Protein AF-A0A822FNI2-F1 (afdb_monomer_lite)

Sequence (56 aa):
MAYLSDREVFKKTIYAEARGECLEGQQWVAWVIKNRARMNRSYWGGNSIKNVCLQP

Structure (mmCIF, N/CA/C/O backbone):
data_AF-A0A822FNI2-F1
#
_entry.id   AF-A0A822FNI2-F1
#
loop_
_atom_site.group_PDB
_atom_site.id
_atom_site.type_symbol
_atom_site.label_atom_id
_atom_site.label_alt_id
_atom_site.label_comp_id
_atom_site.label_asym_id
_atom_site.label_entity_id
_atom_site.label_seq_id
_atom_site.pdbx_PDB_ins_code
_atom_site.Cartn_x
_atom_site.Cartn_y
_atom_site.Cartn_z
_atom_site.occupancy
_atom_site.B_iso_or_equiv
_atom_site.auth_seq_id
_atom_site.auth_comp_id
_atom_site.auth_asym_id
_atom_site.auth_atom_id
_atom_site.pdbx_PDB_model_num
ATOM 1 N N . MET A 1 1 ? 19.225 -7.627 7.615 1.00 51.28 1 MET A N 1
ATOM 2 C CA . MET A 1 1 ? 17.911 -6.946 7.566 1.00 51.28 1 MET A CA 1
ATOM 3 C C . MET A 1 1 ? 16.846 -7.996 7.313 1.00 51.28 1 MET A C 1
ATOM 5 O O . MET A 1 1 ? 16.999 -8.753 6.364 1.00 51.28 1 MET A O 1
ATOM 9 N N . ALA A 1 2 ? 15.828 -8.105 8.168 1.00 62.06 2 ALA A N 1
ATOM 10 C CA . ALA A 1 2 ? 14.738 -9.051 7.937 1.00 62.06 2 ALA A CA 1
ATOM 11 C C . ALA A 1 2 ? 13.993 -8.669 6.647 1.00 62.06 2 ALA A C 1
ATOM 13 O O . ALA A 1 2 ? 13.571 -7.521 6.492 1.00 62.06 2 ALA A O 1
ATOM 14 N N . TYR A 1 3 ? 13.867 -9.609 5.710 1.00 83.56 3 TYR A N 1
ATOM 15 C CA . TYR A 1 3 ? 13.093 -9.402 4.491 1.00 83.56 3 TYR A CA 1
ATOM 16 C C . TYR A 1 3 ? 11.607 -9.383 4.858 1.00 83.56 3 TYR A C 1
ATOM 18 O O . TYR A 1 3 ? 11.032 -10.421 5.173 1.00 83.56 3 TYR A O 1
ATOM 26 N N . LEU A 1 4 ? 10.993 -8.199 4.847 1.00 90.38 4 LEU A N 1
ATOM 27 C CA . LEU A 1 4 ? 9.552 -8.070 5.045 1.00 90.38 4 LEU A CA 1
ATOM 28 C C . LEU A 1 4 ? 8.820 -8.484 3.770 1.00 90.38 4 LEU A C 1
ATOM 30 O O . LEU A 1 4 ? 9.163 -8.039 2.668 1.00 90.38 4 LEU A O 1
ATOM 34 N N . SER A 1 5 ? 7.786 -9.299 3.930 1.00 94.62 5 SER A N 1
ATOM 35 C CA . SER A 1 5 ? 6.843 -9.606 2.857 1.00 94.62 5 SER A CA 1
ATOM 36 C C . SER A 1 5 ? 6.064 -8.357 2.424 1.00 94.62 5 SER A C 1
ATOM 38 O O . SER A 1 5 ? 5.886 -7.418 3.204 1.00 94.62 5 SER A O 1
ATOM 40 N N . ASP A 1 6 ? 5.523 -8.359 1.204 1.00 93.88 6 ASP A N 1
ATOM 41 C CA . ASP A 1 6 ? 4.652 -7.285 0.701 1.00 93.88 6 ASP A CA 1
ATOM 42 C C . ASP A 1 6 ? 3.484 -7.002 1.652 1.00 93.88 6 ASP A C 1
ATOM 44 O O . ASP A 1 6 ? 3.131 -5.851 1.895 1.00 93.88 6 ASP A O 1
ATOM 48 N N . ARG A 1 7 ? 2.918 -8.056 2.256 1.00 95.12 7 ARG A N 1
ATOM 49 C CA . ARG A 1 7 ? 1.824 -7.941 3.226 1.00 95.12 7 ARG A CA 1
ATOM 50 C C . ARG A 1 7 ? 2.257 -7.215 4.497 1.00 95.12 7 ARG A C 1
ATOM 52 O O . ARG A 1 7 ? 1.469 -6.449 5.047 1.00 95.12 7 ARG A O 1
ATOM 59 N N . GLU A 1 8 ? 3.462 -7.473 4.993 1.00 96.69 8 GLU A N 1
ATOM 60 C CA . GLU A 1 8 ? 3.981 -6.805 6.189 1.00 96.69 8 GLU A CA 1
ATOM 61 C C . GLU A 1 8 ? 4.319 -5.347 5.918 1.00 96.69 8 GLU A C 1
ATOM 63 O O . GLU A 1 8 ? 3.958 -4.498 6.731 1.00 96.69 8 GLU A O 1
ATOM 68 N N . VAL A 1 9 ? 4.954 -5.055 4.779 1.00 96.94 9 VAL A N 1
ATOM 69 C CA . VAL A 1 9 ? 5.216 -3.677 4.345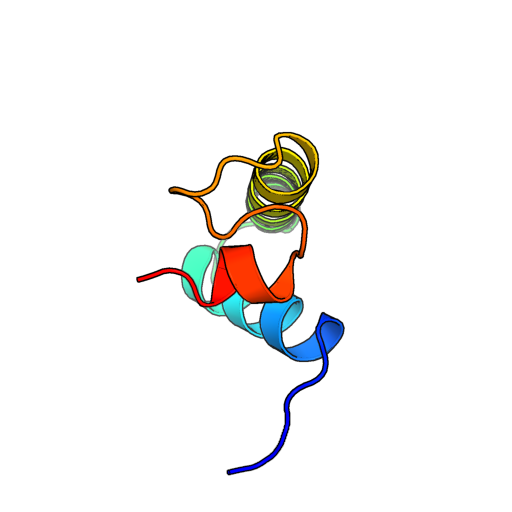 1.00 96.94 9 VAL A CA 1
ATOM 70 C C . VAL A 1 9 ? 3.894 -2.923 4.231 1.00 96.94 9 VAL A C 1
ATOM 72 O O . VAL A 1 9 ? 3.717 -1.908 4.892 1.00 96.94 9 VAL A O 1
ATOM 75 N N . PHE A 1 10 ? 2.917 -3.485 3.517 1.00 97.25 10 PHE A N 1
ATOM 76 C CA . PHE A 1 10 ? 1.612 -2.861 3.318 1.00 97.25 10 PHE A CA 1
ATOM 77 C C . PHE A 1 10 ? 0.887 -2.550 4.634 1.00 97.25 10 PHE A C 1
ATOM 79 O O . PHE A 1 10 ? 0.412 -1.434 4.834 1.00 97.25 10 PHE A O 1
ATOM 86 N N . LYS A 1 11 ? 0.835 -3.515 5.564 1.00 97.38 11 LYS A N 1
ATOM 87 C CA . LYS A 1 11 ? 0.216 -3.313 6.884 1.00 97.38 11 LYS A CA 1
ATOM 88 C C . LYS A 1 11 ? 0.930 -2.235 7.698 1.00 97.38 11 LYS A C 1
ATOM 90 O O . LYS A 1 11 ? 0.264 -1.410 8.315 1.00 97.38 11 LYS A O 1
ATOM 95 N N . LYS A 1 12 ? 2.267 -2.255 7.720 1.00 97.44 12 LYS A N 1
ATOM 96 C CA . LYS A 1 12 ? 3.065 -1.277 8.472 1.00 97.44 12 LYS A CA 1
ATOM 97 C C . LYS A 1 12 ? 2.917 0.127 7.894 1.00 97.44 12 LYS A C 1
ATOM 99 O O . LYS A 1 12 ? 2.788 1.059 8.676 1.00 97.44 12 LYS A O 1
ATOM 104 N N . THR A 1 13 ? 2.863 0.267 6.570 1.00 97.69 13 THR A N 1
ATOM 105 C CA . THR A 1 13 ? 2.606 1.556 5.917 1.00 97.69 13 THR A CA 1
ATOM 106 C C . THR A 1 13 ? 1.219 2.082 6.267 1.00 97.69 13 THR A C 1
ATOM 108 O O . THR A 1 13 ? 1.122 3.198 6.750 1.00 97.69 13 THR A O 1
ATOM 111 N N . ILE A 1 14 ? 0.151 1.282 6.139 1.00 98.12 14 ILE A N 1
ATOM 112 C CA . ILE A 1 14 ? -1.203 1.739 6.520 1.00 98.12 14 ILE A CA 1
ATOM 113 C C . ILE A 1 14 ? -1.239 2.188 7.985 1.00 98.12 14 ILE A C 1
ATOM 115 O O . ILE A 1 14 ? -1.833 3.212 8.303 1.00 98.12 14 ILE A O 1
ATOM 119 N N . TYR A 1 15 ? -0.583 1.441 8.875 1.00 97.62 15 TYR A N 1
ATOM 120 C CA . TYR A 1 15 ? -0.497 1.823 10.279 1.00 97.62 15 TYR A CA 1
ATOM 121 C C . TYR A 1 15 ? 0.281 3.129 10.478 1.00 97.62 15 TYR A C 1
ATOM 123 O O . TYR A 1 15 ? -0.154 3.975 11.244 1.00 97.62 15 TYR A O 1
ATOM 131 N N . ALA A 1 16 ? 1.411 3.324 9.801 1.00 97.38 16 ALA A N 1
ATOM 132 C CA . ALA A 1 16 ? 2.182 4.560 9.920 1.00 97.38 16 ALA A CA 1
ATOM 133 C C . ALA A 1 16 ? 1.405 5.789 9.415 1.00 97.38 16 ALA A C 1
ATOM 135 O O . ALA A 1 16 ? 1.466 6.840 10.042 1.00 97.38 16 ALA A O 1
ATOM 136 N N . GLU A 1 17 ? 0.645 5.633 8.330 1.00 97.25 17 GLU A N 1
ATOM 137 C CA . GLU A 1 17 ? -0.088 6.721 7.672 1.00 97.25 17 GLU A CA 1
ATOM 138 C C . GLU A 1 17 ? -1.440 7.045 8.329 1.00 97.25 17 GLU A C 1
ATOM 140 O O . GLU A 1 17 ? -1.900 8.179 8.264 1.00 97.25 17 GLU A O 1
ATOM 145 N N . ALA A 1 18 ? -2.107 6.057 8.935 1.00 97.69 18 ALA A N 1
ATOM 146 C CA . ALA A 1 18 ? -3.493 6.193 9.400 1.00 97.69 18 ALA A CA 1
ATOM 147 C C . ALA A 1 18 ? -3.753 5.561 10.777 1.00 97.69 18 ALA A C 1
ATOM 149 O O . ALA A 1 18 ? -4.884 5.188 11.105 1.00 97.69 18 ALA A O 1
ATOM 150 N N . ARG A 1 19 ? -2.728 5.402 11.624 1.00 97.56 19 ARG A N 1
ATOM 151 C CA . ARG A 1 19 ? -2.949 4.991 13.018 1.00 97.56 19 ARG A CA 1
ATOM 152 C C . ARG A 1 19 ? -3.783 6.049 13.738 1.00 97.56 19 ARG A C 1
ATOM 154 O O . ARG A 1 19 ? -3.383 7.201 13.830 1.00 97.56 19 ARG A O 1
ATOM 161 N N . GLY A 1 20 ? -4.872 5.605 14.358 1.00 96.75 20 GLY A N 1
ATOM 162 C CA . GLY A 1 20 ? -5.789 6.470 15.106 1.00 96.75 20 GLY A CA 1
ATOM 163 C C . GLY A 1 20 ? -7.021 6.875 14.299 1.00 96.75 20 GLY A C 1
ATOM 164 O O . GLY A 1 20 ? -8.025 7.243 14.898 1.00 96.75 20 GLY A O 1
ATOM 165 N N . GLU A 1 21 ? -6.985 6.698 12.978 1.00 98.00 21 GLU A N 1
ATOM 166 C CA . GLU A 1 21 ? -8.159 6.844 12.125 1.00 98.00 21 GLU A CA 1
ATOM 167 C C . GLU A 1 21 ? -9.145 5.694 12.337 1.00 98.00 21 GLU A C 1
ATOM 169 O O . GLU A 1 21 ? -8.776 4.573 12.726 1.00 98.00 21 GLU A O 1
ATOM 174 N N . CYS A 1 22 ? -10.412 5.955 12.010 1.00 97.44 22 CYS A N 1
ATOM 175 C CA . CYS A 1 22 ? -11.423 4.912 11.934 1.00 97.44 22 CYS A CA 1
ATOM 176 C C . CYS A 1 22 ? -11.035 3.850 10.888 1.00 97.44 22 CYS A C 1
ATOM 178 O O . CYS A 1 22 ? -10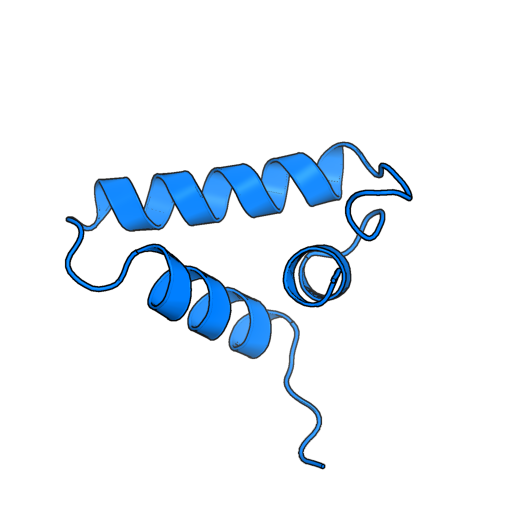.190 4.065 10.012 1.00 97.44 22 CYS A O 1
ATOM 180 N N . LEU A 1 23 ? -11.677 2.680 10.963 1.00 97.50 23 LEU A N 1
ATOM 181 C CA . LEU A 1 23 ? -11.407 1.581 10.033 1.00 97.50 23 LEU A CA 1
ATOM 182 C C . LEU A 1 23 ? -11.542 2.024 8.568 1.00 97.50 23 LEU A C 1
ATOM 184 O O . LEU A 1 23 ? -10.756 1.601 7.723 1.00 97.50 23 LEU A O 1
ATOM 188 N N . GLU A 1 24 ? -12.514 2.888 8.280 1.00 98.06 24 GLU A N 1
ATOM 189 C CA . GLU A 1 24 ? -12.738 3.419 6.941 1.00 98.06 24 GLU A CA 1
ATOM 190 C C . GLU A 1 24 ? -11.547 4.262 6.457 1.00 98.06 24 GLU A C 1
ATOM 192 O O . GLU A 1 24 ? -11.034 4.018 5.367 1.00 98.06 24 GLU A O 1
ATOM 197 N N . GLY A 1 25 ? -11.020 5.171 7.285 1.00 97.81 25 GLY A N 1
ATOM 198 C CA . GLY A 1 25 ? -9.837 5.977 6.952 1.00 97.81 25 GLY A CA 1
ATOM 199 C C . GLY A 1 25 ? -8.610 5.118 6.627 1.00 97.81 25 GLY A C 1
ATOM 200 O O . GLY A 1 25 ? -7.935 5.326 5.617 1.00 97.81 25 GLY A O 1
ATOM 201 N N . GLN A 1 26 ? -8.379 4.062 7.409 1.00 98.31 26 GLN A N 1
ATOM 202 C CA . GLN A 1 26 ? -7.306 3.099 7.134 1.00 98.31 26 GLN A CA 1
ATOM 203 C C . GLN A 1 26 ? -7.523 2.344 5.808 1.00 98.31 26 GLN A C 1
ATOM 205 O O . GLN A 1 26 ? -6.569 2.093 5.064 1.00 98.31 26 GLN A O 1
ATOM 210 N N . GLN A 1 27 ? -8.773 1.996 5.477 1.00 98.25 27 GLN A N 1
ATOM 211 C CA . GLN A 1 27 ? -9.117 1.367 4.197 1.00 98.25 27 GLN A CA 1
ATOM 212 C C . GLN A 1 27 ? -8.905 2.313 3.012 1.00 98.25 27 GLN A C 1
ATOM 214 O O . GLN A 1 27 ? -8.414 1.868 1.972 1.00 98.25 27 GLN A O 1
ATOM 219 N N . TRP A 1 28 ? -9.204 3.604 3.161 1.00 98.31 28 TRP A N 1
ATOM 220 C CA . TRP A 1 28 ? -8.955 4.603 2.123 1.00 98.31 28 TRP A CA 1
ATOM 221 C C . TRP A 1 28 ? -7.463 4.722 1.797 1.00 98.31 28 TRP A C 1
ATOM 223 O O . TRP A 1 28 ? -7.092 4.668 0.622 1.00 98.31 28 TRP A O 1
ATOM 233 N N . VAL A 1 29 ? -6.585 4.758 2.805 1.00 98.06 29 VAL A N 1
ATOM 234 C CA . VAL A 1 29 ? -5.126 4.730 2.581 1.00 98.06 29 VAL A CA 1
ATOM 235 C C . VAL A 1 29 ? -4.697 3.447 1.865 1.00 98.06 29 VAL A C 1
ATOM 237 O O . VAL A 1 29 ? -3.965 3.491 0.871 1.00 98.06 29 VAL A O 1
ATOM 240 N N . ALA A 1 30 ? -5.211 2.295 2.305 1.00 98.19 30 ALA A N 1
ATOM 241 C CA . ALA A 1 30 ? -4.963 1.016 1.645 1.00 98.19 30 ALA A CA 1
ATOM 242 C C . ALA A 1 30 ? -5.390 1.035 0.162 1.00 98.19 30 ALA A C 1
ATOM 244 O O . ALA A 1 30 ? -4.716 0.455 -0.695 1.00 98.19 30 ALA A O 1
ATOM 245 N N . TRP A 1 31 ? -6.502 1.706 -0.151 1.00 98.12 31 TRP A N 1
ATOM 246 C CA . TRP A 1 31 ? -7.018 1.864 -1.508 1.00 98.12 31 TRP A CA 1
ATOM 247 C C . TRP A 1 31 ? -6.119 2.753 -2.370 1.00 98.12 31 TRP A C 1
ATOM 249 O O . TRP A 1 31 ? -5.809 2.391 -3.506 1.00 98.12 31 TRP A O 1
ATOM 259 N N . VAL A 1 32 ? -5.628 3.869 -1.824 1.00 97.88 32 VAL A N 1
ATOM 260 C CA . VAL A 1 32 ? -4.698 4.775 -2.518 1.00 97.88 32 VAL A CA 1
ATOM 261 C C . VAL A 1 32 ? -3.415 4.049 -2.920 1.00 97.88 32 VAL A C 1
ATOM 263 O O . VAL A 1 32 ? -3.004 4.135 -4.078 1.00 97.88 32 VAL A O 1
ATOM 266 N N . ILE A 1 33 ? -2.814 3.277 -2.012 1.00 97.75 33 ILE A N 1
ATOM 267 C CA . ILE A 1 33 ? -1.598 2.498 -2.302 1.00 97.75 33 ILE A CA 1
ATOM 268 C C . ILE A 1 33 ? -1.856 1.490 -3.434 1.00 97.75 33 ILE A C 1
ATOM 270 O O . ILE A 1 33 ? -1.070 1.395 -4.380 1.00 97.75 33 ILE A O 1
ATOM 274 N N . LYS A 1 34 ? -2.988 0.774 -3.389 1.00 97.56 34 LYS A N 1
ATOM 275 C CA . LYS A 1 34 ? -3.382 -0.158 -4.460 1.00 97.56 34 LYS A CA 1
ATOM 276 C C . LYS A 1 34 ? -3.583 0.551 -5.796 1.00 97.56 34 LYS A C 1
ATOM 278 O O . LYS A 1 34 ? -3.186 0.014 -6.828 1.00 97.56 34 LYS A O 1
ATOM 283 N N . ASN A 1 35 ? -4.169 1.744 -5.794 1.00 97.94 35 ASN A N 1
ATOM 284 C CA . ASN A 1 35 ? -4.372 2.524 -7.012 1.00 97.94 35 ASN A CA 1
ATOM 285 C C . ASN A 1 35 ? -3.046 3.000 -7.608 1.00 97.94 35 ASN A C 1
ATOM 287 O O . ASN A 1 35 ? -2.856 2.871 -8.813 1.00 97.94 35 ASN A O 1
ATOM 291 N N . ARG A 1 36 ? -2.102 3.464 -6.781 1.00 97.50 36 ARG A N 1
ATOM 292 C CA . ARG A 1 36 ? -0.753 3.838 -7.237 1.00 97.50 36 ARG A CA 1
ATOM 293 C C . ARG A 1 36 ? -0.025 2.664 -7.888 1.00 97.50 36 ARG A C 1
ATOM 295 O O . ARG A 1 36 ? 0.473 2.819 -9.000 1.00 97.50 36 ARG A O 1
ATOM 302 N N . ALA A 1 37 ? -0.061 1.488 -7.255 1.00 97.06 37 ALA A N 1
ATOM 303 C CA . ALA A 1 37 ? 0.510 0.271 -7.830 1.00 97.06 37 ALA A CA 1
ATOM 304 C C . ALA A 1 37 ? -0.156 -0.083 -9.171 1.00 97.06 37 ALA A C 1
ATOM 306 O O . ALA A 1 37 ? 0.515 -0.350 -10.160 1.00 97.06 37 ALA A O 1
ATOM 307 N N . ARG A 1 38 ? -1.490 -0.014 -9.255 1.00 97.31 38 ARG A N 1
ATOM 308 C CA . ARG A 1 38 ? -2.222 -0.286 -10.506 1.00 97.31 38 ARG A CA 1
ATOM 309 C C . ARG A 1 38 ? -1.898 0.702 -11.623 1.00 97.31 38 ARG A C 1
ATOM 311 O O . ARG A 1 38 ? -1.841 0.302 -12.779 1.00 97.31 38 ARG A O 1
ATOM 318 N N . MET A 1 39 ? -1.688 1.976 -11.295 1.00 96.75 39 MET A N 1
ATOM 319 C CA . MET A 1 39 ? -1.321 2.998 -12.277 1.00 96.75 39 MET A CA 1
ATOM 320 C C . MET A 1 39 ? 0.103 2.817 -12.822 1.00 96.75 39 MET A C 1
ATOM 322 O O . MET A 1 39 ? 0.423 3.430 -13.838 1.00 96.75 39 MET A O 1
ATOM 326 N N . ASN A 1 40 ? 0.936 1.996 -12.167 1.00 95.44 40 ASN A N 1
ATOM 327 C CA . ASN A 1 40 ? 2.281 1.618 -12.602 1.00 95.44 40 ASN A CA 1
ATOM 328 C C . ASN A 1 40 ? 3.127 2.816 -13.064 1.00 95.44 40 ASN A C 1
ATOM 330 O O . ASN A 1 40 ? 3.743 2.815 -14.132 1.00 95.44 40 ASN A O 1
ATOM 334 N N . ARG A 1 41 ? 3.114 3.890 -12.271 1.00 95.81 41 ARG A N 1
ATOM 335 C CA . ARG A 1 41 ? 3.934 5.071 -12.540 1.00 95.81 41 ARG A CA 1
ATOM 336 C C . ARG A 1 41 ? 5.299 4.876 -11.899 1.00 95.81 41 ARG A C 1
ATOM 338 O O . ARG A 1 41 ? 5.382 4.594 -10.705 1.00 95.81 41 ARG A O 1
ATOM 345 N N . SER A 1 42 ? 6.364 5.069 -12.673 1.00 92.69 42 SER A N 1
ATOM 346 C CA . SER A 1 42 ? 7.745 4.917 -12.193 1.00 92.69 42 SER A CA 1
ATOM 347 C C . SER A 1 42 ? 8.045 5.807 -10.983 1.00 92.69 42 SER A C 1
ATOM 349 O O . SER A 1 42 ? 8.647 5.343 -10.023 1.00 92.69 42 SER A O 1
ATOM 351 N N . TYR A 1 43 ? 7.541 7.045 -10.974 1.00 93.38 43 TYR A N 1
ATOM 352 C CA . TYR A 1 43 ? 7.717 7.995 -9.868 1.00 93.38 43 TYR A CA 1
ATOM 353 C C . TYR A 1 43 ? 6.891 7.668 -8.609 1.00 93.38 43 TYR A C 1
ATOM 355 O O . TYR A 1 43 ? 7.042 8.330 -7.589 1.00 93.38 43 TYR A O 1
ATOM 363 N N . TRP A 1 44 ? 6.025 6.651 -8.659 1.00 93.75 44 TRP A N 1
ATOM 364 C CA . TRP A 1 44 ? 5.312 6.112 -7.497 1.00 93.75 44 TRP A CA 1
ATOM 365 C C . TRP A 1 44 ? 5.824 4.731 -7.077 1.00 93.75 44 TRP A C 1
ATOM 367 O O . TRP A 1 44 ? 5.153 4.072 -6.297 1.00 93.75 44 TRP A O 1
ATOM 377 N N . GLY A 1 45 ? 6.960 4.258 -7.596 1.00 92.12 45 GLY A N 1
ATOM 378 C CA . GLY A 1 45 ? 7.484 2.919 -7.290 1.00 92.12 45 GLY A CA 1
ATOM 379 C C . GLY A 1 45 ? 6.988 1.808 -8.229 1.00 92.12 45 GLY A C 1
ATOM 380 O O . GLY A 1 45 ? 7.301 0.635 -8.031 1.00 92.12 45 GLY A O 1
ATOM 381 N N . GLY A 1 46 ? 6.250 2.133 -9.294 1.00 93.00 46 GLY A N 1
ATOM 382 C CA . GLY A 1 46 ? 5.844 1.164 -10.318 1.00 93.00 46 GLY A CA 1
ATOM 383 C C . GLY A 1 46 ? 4.639 0.305 -9.922 1.00 93.00 46 GLY A C 1
ATOM 384 O O . GLY A 1 46 ? 3.680 0.805 -9.337 1.00 93.00 46 GLY A O 1
ATOM 385 N N . ASN A 1 47 ? 4.648 -0.978 -10.300 1.00 94.44 47 ASN A N 1
ATOM 386 C CA . ASN A 1 47 ? 3.472 -1.860 -10.245 1.00 94.44 47 ASN A CA 1
ATOM 387 C C . ASN A 1 47 ? 3.332 -2.718 -8.978 1.00 94.44 47 ASN A C 1
ATOM 389 O O . ASN A 1 47 ? 2.366 -3.474 -8.860 1.00 94.44 47 ASN A O 1
ATOM 393 N N . SER A 1 48 ? 4.274 -2.634 -8.038 1.00 95.25 48 SER A N 1
ATOM 394 C CA . SER A 1 48 ? 4.251 -3.428 -6.805 1.00 95.25 48 SER A CA 1
ATOM 395 C C . SER A 1 48 ? 3.854 -2.580 -5.605 1.00 95.25 48 SER A C 1
ATOM 397 O O . SER A 1 48 ? 4.377 -1.487 -5.407 1.00 95.25 48 SER A O 1
ATOM 399 N N . ILE A 1 49 ? 2.992 -3.129 -4.746 1.00 95.88 49 ILE A N 1
ATOM 400 C 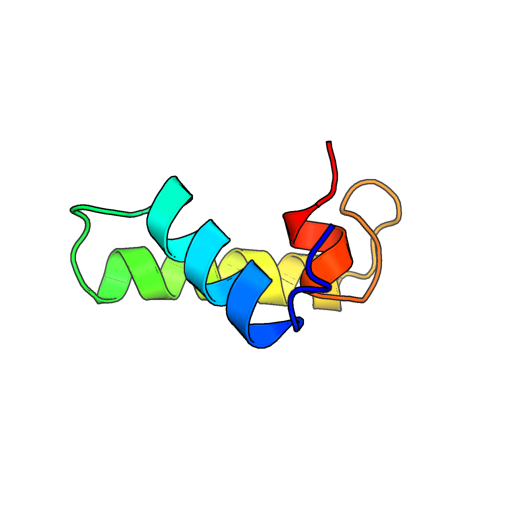CA . ILE A 1 49 ? 2.612 -2.513 -3.468 1.00 95.88 49 ILE A CA 1
ATOM 401 C C . ILE A 1 49 ? 3.847 -2.226 -2.613 1.00 95.88 49 ILE A C 1
ATOM 403 O O . ILE A 1 49 ? 3.966 -1.140 -2.057 1.00 95.88 49 ILE A O 1
ATOM 407 N N . LYS A 1 50 ? 4.787 -3.174 -2.536 1.00 95.81 50 LYS A N 1
ATOM 408 C CA . LYS A 1 50 ? 6.006 -3.007 -1.742 1.00 95.81 50 LYS A CA 1
ATOM 409 C C . LYS A 1 50 ? 6.876 -1.874 -2.272 1.00 95.81 50 LYS A C 1
ATOM 411 O O . LYS A 1 50 ? 7.384 -1.096 -1.475 1.00 95.81 50 LYS A O 1
ATOM 416 N N . ASN A 1 51 ? 7.000 -1.746 -3.590 1.00 95.69 51 ASN A N 1
ATOM 417 C CA . ASN A 1 51 ? 7.776 -0.659 -4.179 1.00 95.69 51 ASN A CA 1
ATOM 418 C C . ASN A 1 51 ? 7.081 0.692 -3.994 1.00 95.69 51 ASN A C 1
ATOM 420 O O . ASN A 1 51 ? 7.753 1.660 -3.672 1.00 95.69 51 ASN A O 1
ATOM 424 N N . VAL A 1 52 ? 5.749 0.752 -4.110 1.00 97.31 52 VAL A N 1
ATOM 425 C CA . VAL A 1 52 ? 4.981 1.971 -3.807 1.00 97.31 52 VAL A CA 1
ATOM 426 C C . VAL A 1 52 ? 5.171 2.407 -2.356 1.00 97.31 52 VAL A C 1
ATOM 428 O O . VAL A 1 52 ? 5.336 3.590 -2.088 1.00 97.31 52 VAL A O 1
ATOM 431 N N . CYS A 1 53 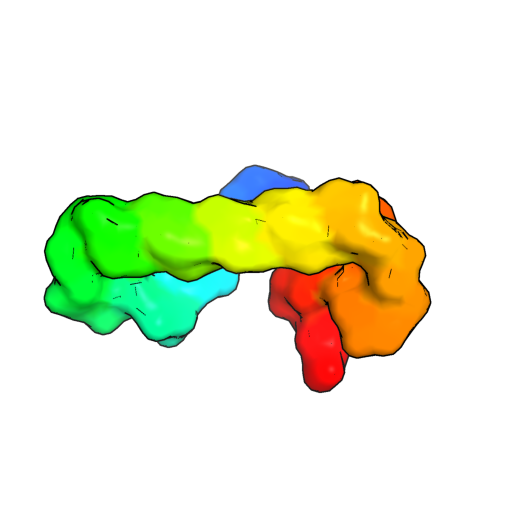? 5.155 1.464 -1.414 1.00 96.75 53 CYS A N 1
ATOM 432 C CA . CYS A 1 53 ? 5.322 1.745 0.012 1.00 96.75 53 CYS A CA 1
ATOM 433 C C . CYS A 1 53 ? 6.761 2.103 0.421 1.00 96.75 53 CYS A C 1
ATOM 435 O O . CYS A 1 53 ? 6.943 2.707 1.472 1.00 96.75 53 CYS A O 1
ATOM 437 N N . LEU A 1 54 ? 7.768 1.677 -0.347 1.00 95.50 54 LEU A N 1
ATOM 438 C CA . LEU A 1 54 ? 9.190 1.937 -0.077 1.00 95.50 54 LEU A CA 1
ATOM 439 C C . LEU A 1 54 ? 9.773 3.040 -0.967 1.00 95.50 54 LEU A C 1
ATOM 441 O O . LEU A 1 54 ? 10.966 3.329 -0.874 1.00 95.50 54 LEU A O 1
ATOM 445 N N . GLN A 1 55 ? 8.951 3.619 -1.839 1.00 93.69 55 GLN A N 1
ATOM 446 C CA . GLN A 1 55 ? 9.329 4.758 -2.654 1.00 93.69 55 GLN A CA 1
ATOM 447 C C . GLN A 1 55 ? 9.663 5.944 -1.726 1.00 93.69 55 GLN A C 1
ATOM 449 O O . GLN A 1 55 ? 8.870 6.214 -0.821 1.00 93.69 55 GLN A O 1
ATOM 454 N N . PRO A 1 56 ? 10.814 6.616 -1.920 1.00 87.44 56 PRO A N 1
ATOM 455 C CA . PRO A 1 56 ? 11.197 7.789 -1.138 1.00 87.44 56 PRO A CA 1
ATOM 456 C C . PRO A 1 56 ? 10.302 9.005 -1.399 1.00 87.44 56 PR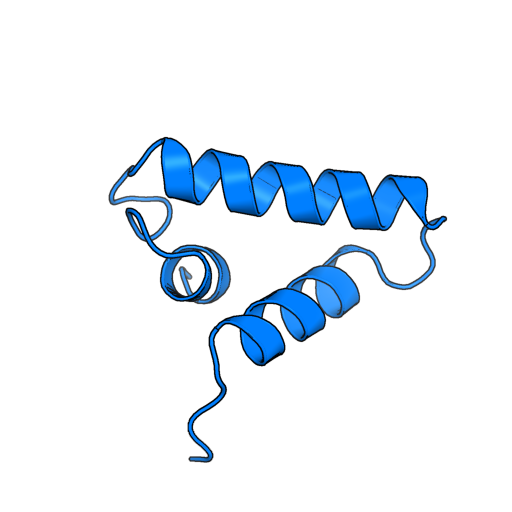O A C 1
ATOM 458 O O . PRO A 1 56 ? 9.762 9.125 -2.527 1.00 87.44 56 PRO A O 1
#

Foldseek 3Di:
DDDDDLVRLLVVLLCVVAPPHDPVSSVVVSVVLCVLLVVQDVQQQGNGSNSNSVRD

Radius of gyration: 11.22 Å; chains: 1; bounding box: 31×18×28 Å

Secondary structure (DSSP, 8-state):
-----HHHHHHHHHHHHHTTS-HHHHHHHHHHHHHHHHHT-GGGTTT-HHHHHH--

pLDDT: mean 94.61, std 7.86, range [51.28, 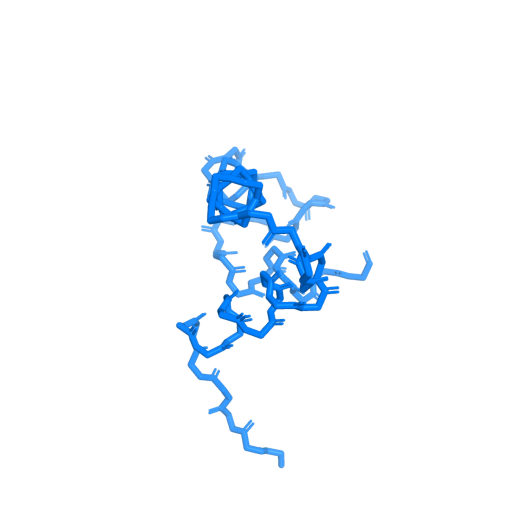98.31]